Protein AF-A0A1Z1MIQ5-F1 (afdb_monomer_lite)

Structure (mmCIF, N/CA/C/O backbone):
data_AF-A0A1Z1MIQ5-F1
#
_entry.id   AF-A0A1Z1MIQ5-F1
#
loop_
_atom_site.group_PDB
_atom_site.id
_atom_site.type_symbol
_atom_site.label_atom_id
_atom_site.label_alt_id
_atom_site.label_comp_id
_atom_site.label_asym_id
_atom_site.label_entity_id
_atom_site.label_seq_id
_atom_site.pdbx_PDB_ins_code
_atom_site.Cartn_x
_atom_site.Cartn_y
_atom_site.Cartn_z
_atom_site.occupancy
_atom_site.B_iso_or_equiv
_atom_site.auth_seq_id
_atom_site.auth_comp_id
_atom_site.auth_asym_id
_atom_site.auth_atom_id
_atom_site.pdbx_PDB_model_num
ATOM 1 N N . MET A 1 1 ? 15.516 -6.941 -10.479 1.00 63.34 1 MET A N 1
ATOM 2 C CA . MET A 1 1 ? 14.306 -6.609 -9.699 1.00 63.34 1 MET A CA 1
ATOM 3 C C . MET A 1 1 ? 13.184 -6.337 -10.686 1.00 63.34 1 MET A C 1
ATOM 5 O O . MET A 1 1 ? 13.368 -5.488 -11.553 1.00 63.34 1 MET A O 1
ATOM 9 N N . ASN A 1 2 ? 12.110 -7.127 -10.658 1.00 87.31 2 ASN A N 1
ATOM 10 C CA . ASN A 1 2 ? 10.996 -6.972 -11.591 1.00 87.31 2 ASN A CA 1
ATOM 11 C C . ASN A 1 2 ? 10.034 -5.897 -11.054 1.00 87.31 2 ASN A C 1
ATOM 13 O O . ASN A 1 2 ? 9.491 -6.049 -9.963 1.00 87.31 2 ASN A O 1
ATOM 17 N N . ILE A 1 3 ? 9.828 -4.817 -11.817 1.00 88.25 3 ILE A N 1
ATOM 18 C CA . ILE A 1 3 ? 8.937 -3.705 -11.434 1.00 88.25 3 ILE A CA 1
ATOM 19 C C . ILE A 1 3 ? 7.510 -4.220 -11.187 1.00 88.25 3 ILE A C 1
ATOM 21 O O . ILE A 1 3 ? 6.820 -3.748 -10.286 1.00 88.25 3 ILE A O 1
ATOM 25 N N . GLU A 1 4 ? 7.063 -5.213 -11.957 1.00 90.06 4 GLU A N 1
ATOM 26 C CA . GLU A 1 4 ? 5.728 -5.797 -11.797 1.00 90.06 4 GLU A CA 1
ATOM 27 C C . GLU A 1 4 ? 5.586 -6.550 -10.469 1.00 90.06 4 GLU 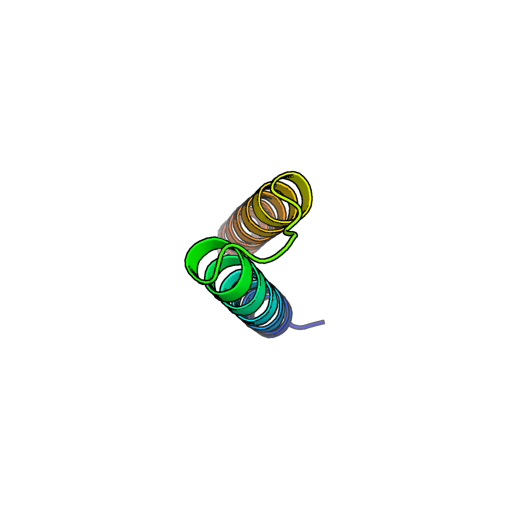A C 1
ATOM 29 O O . GLU A 1 4 ? 4.540 -6.473 -9.821 1.00 90.06 4 GLU A O 1
ATOM 34 N N . GLU A 1 5 ? 6.652 -7.219 -10.030 1.00 93.81 5 GLU A N 1
ATOM 35 C CA . GLU A 1 5 ? 6.698 -7.949 -8.763 1.00 93.81 5 GLU A CA 1
ATOM 36 C C . GLU A 1 5 ? 6.694 -6.991 -7.563 1.00 93.81 5 GLU A C 1
ATOM 38 O O . GLU A 1 5 ? 5.951 -7.197 -6.601 1.00 93.81 5 GLU A O 1
ATOM 43 N N . GLU A 1 6 ? 7.434 -5.882 -7.641 1.00 93.56 6 GLU A N 1
ATOM 44 C CA . GLU A 1 6 ? 7.375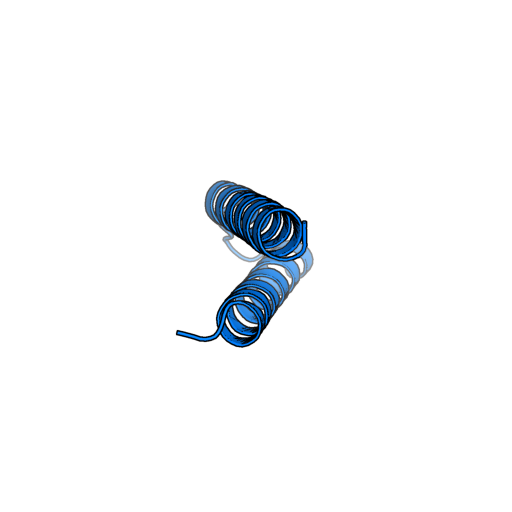 -4.820 -6.628 1.00 93.56 6 GLU A CA 1
ATOM 45 C C . GLU A 1 6 ? 5.985 -4.183 -6.539 1.00 93.56 6 GLU A C 1
ATOM 47 O O . GLU A 1 6 ? 5.439 -4.038 -5.444 1.00 93.56 6 GLU A O 1
ATOM 52 N N . ILE A 1 7 ? 5.370 -3.849 -7.679 1.00 95.00 7 ILE A N 1
ATOM 53 C CA . ILE A 1 7 ? 4.006 -3.307 -7.715 1.00 95.00 7 ILE A CA 1
ATOM 54 C C . ILE A 1 7 ? 3.017 -4.306 -7.099 1.00 95.00 7 ILE A C 1
ATOM 56 O O . ILE A 1 7 ? 2.101 -3.902 -6.377 1.00 95.00 7 ILE A O 1
ATOM 60 N N . TYR A 1 8 ? 3.180 -5.602 -7.367 1.00 96.12 8 TYR A N 1
ATOM 61 C CA . TYR A 1 8 ? 2.344 -6.650 -6.788 1.00 96.12 8 TYR A CA 1
ATOM 62 C C . TYR A 1 8 ? 2.477 -6.718 -5.259 1.00 96.12 8 TYR A C 1
ATOM 64 O O . TYR A 1 8 ? 1.462 -6.751 -4.555 1.00 96.12 8 TYR A O 1
ATOM 72 N N . ASN A 1 9 ? 3.699 -6.645 -4.731 1.00 96.38 9 ASN A N 1
ATOM 73 C CA . ASN A 1 9 ? 3.951 -6.631 -3.289 1.00 96.38 9 ASN A CA 1
ATOM 74 C C . ASN A 1 9 ? 3.386 -5.369 -2.616 1.00 96.38 9 ASN A C 1
ATOM 76 O O . ASN A 1 9 ? 2.667 -5.471 -1.621 1.00 96.38 9 ASN A O 1
ATOM 80 N N . LEU A 1 10 ? 3.582 -4.191 -3.213 1.00 96.62 10 LEU A N 1
ATOM 81 C CA . LEU A 1 10 ? 3.001 -2.935 -2.722 1.00 96.62 10 LEU A CA 1
ATOM 82 C C . LEU A 1 10 ? 1.464 -2.971 -2.714 1.00 96.62 10 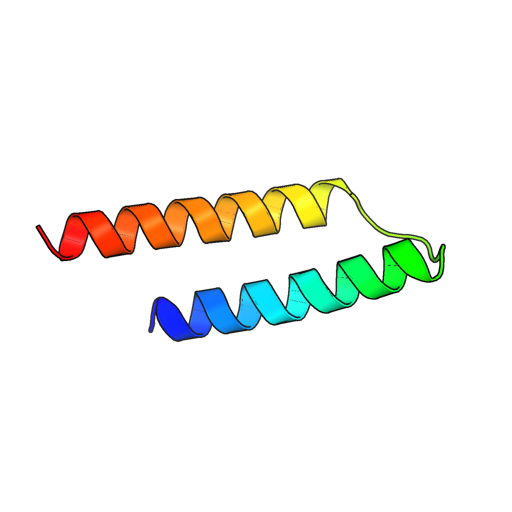LEU A C 1
ATOM 84 O O . LEU A 1 10 ? 0.824 -2.464 -1.790 1.00 96.62 10 LEU A O 1
ATOM 88 N N . LYS A 1 11 ? 0.838 -3.605 -3.713 1.00 96.62 11 LYS A N 1
ATOM 89 C CA . LYS A 1 11 ? -0.620 -3.808 -3.739 1.00 96.62 11 LYS A CA 1
ATOM 90 C C . LYS A 1 11 ? -1.091 -4.727 -2.611 1.00 96.62 11 LYS A C 1
ATOM 92 O O . LYS A 1 11 ? -2.124 -4.426 -2.011 1.00 96.62 11 LYS A O 1
ATOM 97 N N . LYS A 1 12 ? -0.354 -5.798 -2.288 1.00 97.38 12 LYS A N 1
ATOM 98 C CA . LYS A 1 12 ? -0.660 -6.660 -1.131 1.00 97.38 12 LYS A CA 1
ATOM 99 C C . LYS A 1 12 ? -0.637 -5.872 0.176 1.00 97.38 12 LYS A C 1
ATOM 101 O O . LYS A 1 12 ? -1.607 -5.926 0.930 1.00 97.38 12 LYS A O 1
ATOM 106 N N . GLU A 1 13 ? 0.413 -5.091 0.416 1.00 96.00 13 GLU A N 1
ATOM 107 C CA . GLU A 1 13 ? 0.512 -4.245 1.615 1.00 96.00 13 GLU A CA 1
ATOM 108 C C . GLU A 1 13 ? -0.636 -3.233 1.698 1.00 96.00 13 GLU A C 1
ATOM 110 O O . GLU A 1 13 ? -1.244 -3.043 2.755 1.00 96.00 13 GLU A O 1
ATOM 115 N N . LEU A 1 14 ? -1.000 -2.623 0.566 1.00 96.50 14 LEU A N 1
ATOM 116 C CA . LEU A 1 14 ? -2.110 -1.680 0.501 1.00 96.50 14 LEU A CA 1
ATOM 117 C C . LEU A 1 14 ? -3.451 -2.331 0.872 1.00 96.50 14 LEU A C 1
ATOM 119 O O . LEU A 1 14 ? -4.281 -1.691 1.519 1.00 96.50 14 LEU A O 1
ATOM 123 N N . VAL A 1 15 ? -3.676 -3.587 0.474 1.00 96.62 15 VAL A N 1
ATOM 124 C CA . VAL A 1 15 ? -4.882 -4.346 0.840 1.00 96.62 15 VAL A CA 1
ATOM 125 C C . VAL A 1 15 ? -4.932 -4.588 2.346 1.00 96.62 15 VAL A C 1
ATOM 127 O O . VAL A 1 15 ? -5.972 -4.335 2.950 1.00 96.62 15 VAL A O 1
ATOM 130 N N . ILE A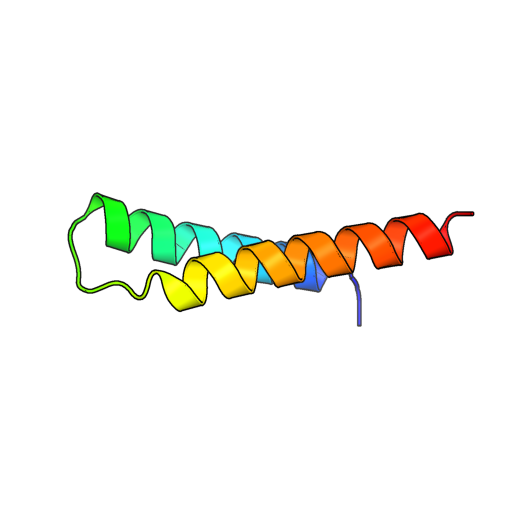 1 16 ? -3.820 -4.981 2.969 1.00 96.00 16 ILE A N 1
ATOM 131 C CA . ILE A 1 16 ? -3.750 -5.182 4.425 1.00 96.00 16 ILE A CA 1
ATOM 132 C C . ILE A 1 16 ? -4.093 -3.879 5.161 1.00 96.00 16 ILE A C 1
ATOM 134 O O . ILE A 1 16 ? -4.961 -3.870 6.032 1.00 96.00 16 ILE A O 1
ATOM 138 N N . LEU A 1 17 ? -3.505 -2.750 4.750 1.00 95.00 17 LEU A N 1
ATOM 139 C CA . LEU A 1 17 ? -3.804 -1.442 5.345 1.00 95.00 17 LEU A CA 1
ATOM 140 C C . LEU A 1 17 ? -5.270 -1.023 5.158 1.00 95.00 17 LEU A C 1
ATOM 142 O O . LEU A 1 17 ? -5.859 -0.410 6.051 1.00 95.00 17 LEU A O 1
ATOM 146 N N . ARG A 1 18 ? -5.879 -1.354 4.013 1.00 94.94 18 ARG A N 1
ATOM 147 C CA . ARG A 1 18 ? -7.310 -1.117 3.768 1.00 94.94 18 ARG A CA 1
ATOM 148 C C . ARG A 1 18 ? -8.184 -1.962 4.685 1.00 94.94 18 ARG A C 1
ATOM 150 O O . ARG A 1 18 ? -9.151 -1.425 5.217 1.00 94.94 18 ARG A O 1
ATOM 157 N N . ILE A 1 19 ? -7.834 -3.230 4.901 1.00 96.00 19 ILE A N 1
ATOM 158 C CA . ILE A 1 19 ? -8.537 -4.103 5.846 1.00 96.00 19 ILE A CA 1
ATOM 159 C C . ILE A 1 19 ? -8.458 -3.500 7.247 1.00 96.00 19 ILE A C 1
ATOM 161 O O . ILE A 1 19 ? -9.505 -3.260 7.837 1.00 96.00 19 ILE A O 1
ATOM 165 N N . SER A 1 20 ? -7.265 -3.141 7.735 1.00 95.00 20 SER A N 1
ATOM 166 C CA . SER A 1 20 ? -7.095 -2.503 9.052 1.00 95.00 20 SER A CA 1
ATOM 167 C C . SER A 1 20 ? -7.898 -1.205 9.196 1.00 95.00 20 SER A C 1
ATOM 169 O O . SER A 1 20 ? -8.467 -0.941 10.254 1.00 95.00 20 SER A O 1
ATOM 171 N N . LYS A 1 21 ? -7.997 -0.404 8.126 1.00 93.19 21 LYS A N 1
ATOM 172 C CA . LYS A 1 21 ? -8.843 0.798 8.095 1.00 93.19 21 LYS A CA 1
ATOM 173 C C . LYS A 1 21 ? -10.329 0.459 8.229 1.00 93.19 21 LYS A C 1
ATOM 175 O O . LYS A 1 21 ? -11.025 1.099 9.014 1.00 93.19 21 LYS A O 1
ATOM 180 N N . VAL A 1 22 ? -10.821 -0.509 7.455 1.00 95.75 22 VAL A N 1
ATOM 181 C CA . VAL A 1 22 ? -12.237 -0.919 7.463 1.00 95.75 22 VAL A CA 1
ATOM 182 C C . VAL A 1 22 ? -12.617 -1.548 8.801 1.00 95.75 22 VAL A C 1
ATOM 184 O O . VAL A 1 22 ? -13.677 -1.245 9.340 1.00 95.75 22 VAL A O 1
ATOM 187 N N . THR A 1 23 ? -11.728 -2.349 9.387 1.00 96.62 23 THR A N 1
ATOM 188 C CA . THR A 1 23 ? -11.928 -2.976 10.700 1.00 96.62 23 THR A CA 1
ATOM 189 C C . THR A 1 23 ? -11.697 -2.021 11.875 1.00 96.62 23 THR A C 1
ATOM 191 O O . THR A 1 23 ? -11.758 -2.453 13.023 1.00 96.62 23 THR A O 1
ATOM 194 N N . LYS A 1 24 ? -11.454 -0.724 11.617 1.00 92.19 24 LYS A N 1
ATOM 195 C CA . LYS A 1 24 ? -11.186 0.321 12.625 1.00 92.19 24 LYS A CA 1
ATOM 196 C C . LYS A 1 24 ? -10.031 -0.017 13.579 1.00 92.19 24 LYS A C 1
ATOM 198 O O . LYS A 1 24 ? -9.969 0.503 14.692 1.00 92.19 24 LYS A O 1
ATOM 203 N N . GLN A 1 25 ? -9.103 -0.871 13.153 1.00 91.75 25 GLN A N 1
ATOM 204 C CA . GLN A 1 25 ? -7.866 -1.117 13.889 1.00 91.75 25 GLN A CA 1
ATOM 205 C C . GLN A 1 25 ? -6.975 0.127 13.833 1.00 91.75 25 GLN A C 1
ATOM 207 O O . GLN A 1 25 ? -7.163 1.002 12.989 1.00 91.75 25 GLN A O 1
ATOM 212 N N . LYS A 1 26 ? -5.968 0.221 14.708 1.00 88.69 26 LYS A N 1
ATOM 213 C CA . LYS A 1 26 ? -4.935 1.254 14.555 1.00 88.69 26 LYS A CA 1
ATOM 214 C C . LYS A 1 26 ? -4.243 1.048 13.207 1.00 88.69 26 LYS A C 1
ATOM 216 O O . LYS A 1 26 ? -3.636 0.007 12.976 1.00 88.69 26 LYS A O 1
ATOM 221 N N . PHE A 1 27 ? -4.343 2.036 12.325 1.00 89.81 27 PHE A N 1
ATOM 222 C CA . PHE A 1 27 ? -3.706 2.007 11.015 1.00 89.81 27 PHE A CA 1
ATOM 223 C C . PHE A 1 27 ? -3.009 3.335 10.731 1.00 89.81 27 PHE A C 1
ATOM 225 O O . PHE A 1 27 ? -3.415 4.402 11.191 1.00 89.81 27 PHE A O 1
ATOM 232 N N . GLU A 1 28 ? -1.951 3.268 9.934 1.00 90.38 28 GLU A N 1
ATOM 233 C CA . GLU A 1 28 ? -1.119 4.420 9.615 1.00 90.38 28 GLU A CA 1
ATOM 234 C C . GLU A 1 28 ? -1.465 4.969 8.228 1.00 90.38 28 GLU A C 1
ATOM 236 O O . GLU A 1 28 ? -1.023 4.466 7.193 1.00 90.38 28 GLU A O 1
ATOM 241 N N . ILE A 1 29 ? -2.255 6.046 8.193 1.00 92.00 29 ILE A N 1
ATOM 242 C CA . ILE A 1 29 ? -2.689 6.677 6.936 1.00 92.00 29 ILE A CA 1
ATOM 243 C C . ILE A 1 29 ? -1.517 7.163 6.069 1.00 92.00 29 ILE A C 1
ATOM 245 O O . ILE A 1 29 ? -1.602 7.159 4.841 1.00 92.00 29 ILE A O 1
ATOM 249 N N . HIS A 1 30 ? -0.409 7.559 6.696 1.00 94.81 30 HIS A N 1
ATOM 250 C CA . HIS A 1 30 ? 0.784 8.024 5.998 1.00 94.81 30 HIS A CA 1
ATOM 251 C C . HIS A 1 30 ? 1.494 6.878 5.256 1.00 94.81 30 HIS A C 1
ATOM 253 O O . HIS A 1 30 ? 1.922 7.082 4.120 1.00 94.81 30 HIS A O 1
ATOM 259 N N . LYS A 1 31 ? 1.529 5.659 5.822 1.00 94.81 31 LYS A N 1
ATOM 260 C CA . LYS A 1 31 ? 2.028 4.457 5.128 1.00 94.81 31 LYS A CA 1
ATOM 261 C C . LYS A 1 31 ? 1.202 4.162 3.880 1.00 94.81 31 LYS A C 1
ATOM 263 O O . LYS A 1 31 ? 1.762 3.935 2.813 1.00 94.81 31 LYS A O 1
ATOM 268 N N . MET A 1 32 ? -0.123 4.276 3.979 1.00 95.12 32 MET A N 1
ATOM 269 C CA . MET A 1 32 ? -1.019 4.086 2.834 1.00 95.12 32 MET A CA 1
ATOM 270 C C . MET A 1 32 ? -0.728 5.085 1.700 1.00 95.12 32 MET A C 1
ATOM 272 O O . MET A 1 32 ? -0.607 4.682 0.543 1.00 95.12 32 MET A O 1
ATOM 276 N N . LYS A 1 33 ? -0.565 6.377 2.025 1.00 95.88 33 LYS A N 1
ATOM 277 C CA . LYS A 1 33 ? -0.205 7.417 1.042 1.00 95.88 33 LYS A CA 1
ATOM 278 C C . LYS A 1 33 ? 1.172 7.167 0.418 1.00 95.88 33 LYS A C 1
ATOM 280 O O . LYS A 1 33 ? 1.328 7.340 -0.788 1.00 95.88 33 LYS A O 1
ATOM 285 N N . LYS A 1 34 ? 2.152 6.728 1.215 1.00 97.31 34 LYS A N 1
ATOM 286 C CA . LYS A 1 34 ? 3.505 6.401 0.743 1.00 97.31 34 LYS A CA 1
ATOM 287 C C . LYS A 1 34 ? 3.483 5.264 -0.281 1.00 97.31 34 LYS A C 1
ATOM 289 O O . LYS A 1 34 ? 4.027 5.431 -1.366 1.00 97.31 34 LYS A O 1
ATOM 294 N N . ILE A 1 35 ? 2.780 4.172 0.019 1.00 96.75 35 ILE A N 1
ATOM 295 C CA . ILE A 1 35 ? 2.646 3.020 -0.886 1.00 96.75 35 ILE A CA 1
ATOM 296 C C . ILE A 1 35 ? 1.965 3.428 -2.199 1.00 96.75 35 ILE A C 1
ATOM 298 O O . ILE A 1 35 ? 2.435 3.080 -3.280 1.00 96.75 35 ILE A O 1
ATOM 302 N N . GLN A 1 36 ? 0.892 4.223 -2.134 1.00 96.31 36 GLN A N 1
ATOM 303 C CA . GLN A 1 36 ? 0.227 4.745 -3.335 1.00 96.31 36 GLN A CA 1
ATOM 304 C C . GLN A 1 36 ? 1.163 5.611 -4.187 1.00 96.31 36 GLN A C 1
ATOM 306 O O . GLN A 1 36 ? 1.172 5.491 -5.413 1.00 96.31 36 GLN A O 1
ATOM 311 N N . HIS A 1 37 ? 1.971 6.456 -3.545 1.00 97.50 37 HIS A N 1
ATOM 312 C CA . HIS A 1 37 ? 2.961 7.276 -4.231 1.00 97.50 37 HIS A CA 1
ATOM 313 C C . HIS A 1 37 ? 4.043 6.421 -4.906 1.00 97.50 37 HIS A C 1
ATOM 315 O O . HIS A 1 37 ? 4.355 6.654 -6.071 1.00 97.50 37 HIS A O 1
ATOM 321 N N . GLN A 1 38 ? 4.551 5.391 -4.222 1.00 96.44 38 GLN A N 1
ATOM 322 C CA . GLN A 1 38 ? 5.541 4.458 -4.773 1.00 96.44 38 GLN A CA 1
ATOM 323 C C . GLN A 1 38 ? 5.004 3.709 -5.999 1.00 96.44 38 GLN A C 1
ATOM 325 O O . GLN A 1 38 ? 5.679 3.665 -7.024 1.00 96.44 38 GLN A O 1
ATOM 330 N N . ILE A 1 39 ? 3.765 3.203 -5.944 1.00 96.00 39 ILE A N 1
ATOM 331 C CA . ILE A 1 39 ? 3.123 2.549 -7.097 1.00 96.00 39 ILE A CA 1
ATOM 332 C C . ILE A 1 39 ? 3.027 3.519 -8.288 1.00 96.00 39 ILE A C 1
ATOM 334 O O . ILE A 1 39 ? 3.337 3.144 -9.417 1.00 96.00 39 ILE A O 1
ATOM 338 N N . SER A 1 40 ? 2.642 4.778 -8.045 1.00 95.88 40 SER A N 1
ATOM 339 C CA . SER A 1 40 ? 2.573 5.807 -9.092 1.00 95.88 40 SER A CA 1
ATOM 340 C C . SER A 1 40 ? 3.939 6.070 -9.739 1.00 95.88 40 SER A C 1
ATOM 342 O O . SER A 1 40 ? 4.053 6.058 -10.965 1.00 95.88 40 SER A O 1
ATOM 344 N N . GLN A 1 41 ? 4.996 6.224 -8.933 1.00 95.56 41 GLN A N 1
ATOM 345 C CA . GLN A 1 41 ? 6.363 6.402 -9.434 1.00 95.56 41 GLN A CA 1
ATOM 346 C C . GLN A 1 41 ? 6.832 5.203 -10.272 1.00 95.56 41 GLN A C 1
ATOM 348 O O . GLN A 1 41 ? 7.391 5.387 -11.352 1.00 95.56 41 GLN A O 1
ATOM 353 N N . MET A 1 42 ? 6.567 3.974 -9.822 1.00 93.69 42 MET A N 1
ATOM 354 C CA . MET A 1 42 ? 6.935 2.760 -10.559 1.00 93.69 42 MET A CA 1
ATOM 355 C C . MET A 1 42 ? 6.226 2.671 -11.912 1.00 93.69 42 MET A C 1
ATOM 357 O O . MET A 1 42 ? 6.860 2.354 -12.919 1.00 93.69 42 MET A O 1
ATOM 361 N N . HIS A 1 43 ? 4.939 3.024 -11.971 1.00 93.00 43 HIS A N 1
ATOM 362 C CA . HIS A 1 43 ? 4.211 3.098 -13.236 1.00 93.00 43 HIS A CA 1
ATOM 363 C C . HIS A 1 43 ? 4.813 4.137 -14.186 1.00 93.00 43 HIS A C 1
ATOM 365 O O . HIS A 1 43 ? 5.032 3.828 -15.359 1.00 93.00 43 HIS A O 1
ATOM 371 N N . GLN A 1 44 ? 5.153 5.328 -13.686 1.00 93.06 44 GLN A N 1
ATOM 372 C CA . GLN A 1 44 ? 5.814 6.363 -14.488 1.00 93.06 44 GLN A CA 1
ATOM 373 C C . GLN A 1 44 ? 7.155 5.881 -15.052 1.00 93.06 44 GLN A C 1
ATOM 375 O O . GLN A 1 44 ? 7.426 6.074 -16.237 1.00 93.06 44 GLN A O 1
ATOM 380 N N . LEU A 1 45 ? 7.976 5.215 -14.236 1.00 89.19 45 LEU A N 1
ATOM 381 C CA . LEU A 1 45 ? 9.251 4.643 -14.675 1.00 89.19 45 LEU A CA 1
ATOM 382 C C . LEU A 1 45 ? 9.055 3.539 -15.722 1.00 89.19 45 LEU A C 1
ATOM 384 O O . LEU A 1 45 ? 9.791 3.501 -16.707 1.00 89.19 45 LEU A O 1
ATOM 388 N N . SER A 1 46 ? 8.051 2.674 -15.548 1.00 87.31 46 SER A N 1
ATOM 389 C CA . SER A 1 46 ? 7.738 1.615 -16.515 1.00 87.31 46 SER A CA 1
ATOM 390 C C . SER A 1 46 ? 7.292 2.174 -17.870 1.00 87.31 46 SER A C 1
ATOM 392 O O . SER A 1 46 ? 7.705 1.668 -18.910 1.00 87.31 46 SER A O 1
ATOM 394 N N . ASN A 1 47 ? 6.517 3.263 -17.861 1.00 84.44 47 ASN A N 1
ATOM 395 C CA . ASN A 1 47 ? 6.024 3.908 -19.074 1.00 84.44 47 ASN A CA 1
ATOM 396 C C . ASN A 1 47 ? 7.138 4.668 -19.801 1.00 84.44 47 ASN A C 1
ATOM 398 O O . ASN A 1 47 ? 7.208 4.601 -21.022 1.00 84.44 47 ASN A O 1
ATOM 402 N N . LYS A 1 48 ? 8.050 5.325 -19.067 1.00 83.31 48 LYS A N 1
ATOM 403 C CA . LYS A 1 48 ? 9.228 5.979 -19.663 1.00 83.31 48 LYS A CA 1
ATOM 404 C C . LYS A 1 48 ? 10.170 4.995 -20.354 1.00 83.31 48 LYS A C 1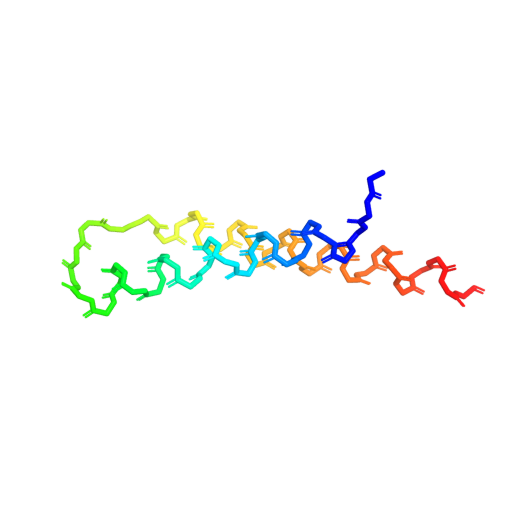
ATOM 406 O O . LYS A 1 48 ? 10.747 5.351 -21.365 1.00 83.31 48 LYS A O 1
ATOM 411 N N . LYS A 1 49 ? 10.328 3.778 -19.824 1.00 74.31 49 LYS A N 1
ATOM 412 C CA . LYS A 1 49 ? 11.175 2.737 -20.437 1.00 74.31 49 LYS A CA 1
ATOM 413 C C . LYS A 1 49 ? 10.569 2.092 -21.690 1.00 74.31 49 LYS A C 1
ATOM 415 O O . LYS A 1 49 ? 11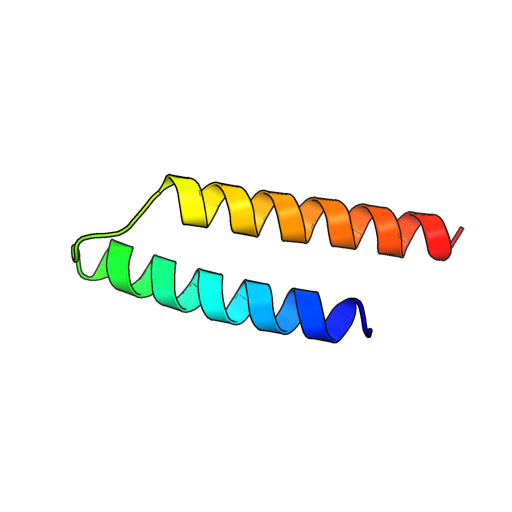.286 1.392 -22.393 1.00 74.31 49 LYS A O 1
ATOM 420 N N . LYS A 1 50 ? 9.262 2.252 -21.921 1.00 61.16 50 LYS A N 1
ATOM 421 C CA . LYS A 1 50 ? 8.566 1.736 -23.112 1.00 61.16 50 LYS A CA 1
ATOM 422 C C . LYS A 1 50 ? 8.570 2.717 -24.293 1.00 61.16 50 LYS A C 1
ATOM 424 O O . LYS A 1 50 ? 8.173 2.304 -25.378 1.00 61.16 50 LYS A O 1
ATOM 429 N N . SER A 1 51 ? 8.958 3.976 -24.068 1.00 52.38 51 SER A N 1
ATOM 430 C CA . SER A 1 51 ? 9.122 5.004 -25.105 1.00 52.38 51 SER A CA 1
ATOM 431 C C . SER A 1 51 ? 10.555 5.054 -25.607 1.00 52.38 51 SER A C 1
ATOM 433 O O . SER A 1 51 ? 10.708 5.565 -26.735 1.00 52.38 51 SER A O 1
#

Foldseek 3Di:
DDLVVVLVVLVVVLVVLVVCVVVVHDHDVVSNVVSVVVNVVSVVVVVVVVD

Radius of gyration: 12.81 Å; chains: 1; bounding box: 26×16×40 Å

pLDDT: mean 91.28, std 9.22, range [52.38, 97.5]

InterPro domains:
  IPR036049 Large ribosomal subunit protein uL29 superfamily [SSF46561] (3-50)

Organism: NCBI:txid1967852

Secondary structure (DSSP, 8-state):
--HHHHHHHHHHHHHHHHHHHHTT----HHHHHHHHHHHHHHHHHHHHTT-

Sequence (51 aa):
MNIEEEIYNLKKELVILRISKVTKQKFEIHKMKKIQHQISQMHQLSNKKKS